Protein AF-A0A0D0D845-F1 (afdb_monomer)

Radius of gyration: 12.43 Å; Cα contacts (8 Å, |Δi|>4): 175; chains: 1; bounding box: 34×28×25 Å

Secondary structure (DSSP, 8-state):
-----------TTS-EEEE--SSS-TTPPEEEEB-S--BS-EEEETTTTEEEE--TT-EEEE-TTTS-EEE----B-S---B-

pLDDT: mean 81.98, std 13.54, range [45.72, 97.06]

Structure (mmCIF, N/CA/C/O backbone):
data_AF-A0A0D0D845-F1
#
_entry.id   AF-A0A0D0D845-F1
#
loop_
_atom_site.group_PDB
_atom_site.id
_atom_site.type_symbol
_atom_site.label_atom_id
_atom_site.label_alt_id
_atom_site.label_comp_id
_atom_site.label_asym_id
_atom_site.label_entity_id
_atom_site.label_seq_id
_atom_site.pdbx_PDB_ins_code
_atom_site.Cartn_x
_atom_site.Cartn_y
_atom_site.Cartn_z
_atom_site.occupancy
_atom_site.B_iso_or_equiv
_atom_site.auth_seq_id
_atom_site.auth_comp_id
_atom_site.auth_asym_id
_atom_site.auth_atom_id
_atom_site.pdbx_PDB_model_num
ATOM 1 N N . TRP A 1 1 ? 21.417 12.001 2.445 1.00 45.72 1 TRP A N 1
ATOM 2 C CA . TRP A 1 1 ? 20.070 11.509 2.125 1.00 45.72 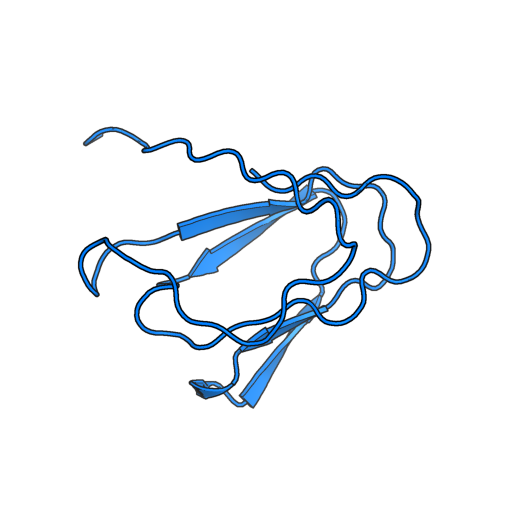1 TRP A CA 1
ATOM 3 C C . TRP A 1 1 ? 19.674 12.135 0.804 1.00 45.72 1 TRP A C 1
ATOM 5 O O . TRP A 1 1 ? 19.489 13.348 0.796 1.00 45.72 1 TRP A O 1
ATOM 15 N N . PRO A 1 2 ? 19.686 11.404 -0.324 1.00 50.84 2 PRO A N 1
ATOM 16 C CA . PRO A 1 2 ? 19.055 11.934 -1.520 1.00 50.84 2 PRO A CA 1
ATOM 17 C C . PRO A 1 2 ? 17.561 12.064 -1.204 1.00 50.84 2 PRO A C 1
ATOM 19 O O . PRO A 1 2 ? 17.000 11.216 -0.514 1.00 50.84 2 PRO A O 1
ATOM 22 N N . THR A 1 3 ? 17.001 13.206 -1.577 1.00 50.19 3 THR A N 1
ATOM 23 C CA . THR A 1 3 ? 15.720 13.766 -1.143 1.00 50.19 3 THR A CA 1
ATOM 24 C C . THR A 1 3 ? 14.608 12.721 -1.024 1.00 50.19 3 THR A C 1
ATOM 26 O O . THR A 1 3 ? 14.336 12.004 -1.983 1.00 50.19 3 THR A O 1
ATOM 29 N N . VAL A 1 4 ? 13.957 12.655 0.145 1.00 57.03 4 VAL A N 1
ATOM 30 C CA . VAL A 1 4 ? 12.668 11.966 0.296 1.00 57.03 4 VAL A CA 1
ATOM 31 C C . VAL A 1 4 ? 11.695 12.727 -0.597 1.00 57.03 4 VAL A C 1
ATOM 33 O O . VAL A 1 4 ? 11.379 13.883 -0.322 1.00 57.03 4 VAL A O 1
ATOM 36 N N . PHE A 1 5 ? 11.302 12.138 -1.722 1.00 55.50 5 PHE A N 1
ATOM 37 C CA . PHE A 1 5 ? 10.169 12.652 -2.474 1.00 55.50 5 PHE A CA 1
ATOM 38 C C . PHE A 1 5 ? 8.929 12.333 -1.636 1.00 55.50 5 PHE A C 1
ATOM 40 O O . PHE A 1 5 ? 8.453 11.205 -1.643 1.00 55.50 5 PHE A O 1
ATOM 47 N N . GLU A 1 6 ? 8.466 13.301 -0.845 1.00 57.06 6 GLU A N 1
ATOM 48 C CA . GLU A 1 6 ? 7.196 13.197 -0.125 1.00 57.06 6 GLU A CA 1
ATOM 49 C C . GLU A 1 6 ? 6.065 13.438 -1.128 1.00 57.06 6 GLU A C 1
ATOM 51 O O . GLU A 1 6 ? 5.697 14.578 -1.421 1.00 57.06 6 GLU A O 1
ATOM 56 N N . VAL A 1 7 ? 5.544 12.359 -1.708 1.00 58.66 7 VAL A N 1
ATOM 57 C CA . VAL A 1 7 ? 4.268 12.399 -2.421 1.00 58.66 7 VAL A CA 1
ATOM 58 C C . VAL A 1 7 ? 3.197 12.011 -1.413 1.00 58.66 7 VAL A C 1
ATOM 60 O O . VAL A 1 7 ? 3.022 10.842 -1.112 1.00 58.66 7 VAL A O 1
ATOM 63 N N . MET A 1 8 ? 2.489 13.000 -0.869 1.00 58.97 8 MET A N 1
ATOM 64 C CA . MET A 1 8 ? 1.328 12.741 -0.022 1.00 58.97 8 MET A CA 1
ATOM 65 C C . MET A 1 8 ? 0.114 12.451 -0.909 1.00 58.97 8 MET A C 1
ATOM 67 O O . MET A 1 8 ? -0.389 13.353 -1.585 1.00 58.97 8 MET A O 1
ATOM 71 N N . GLU A 1 9 ? -0.379 11.213 -0.894 1.00 61.62 9 GLU A N 1
ATOM 72 C CA . GLU A 1 9 ? -1.570 10.818 -1.648 1.00 61.62 9 GLU A CA 1
ATOM 73 C C . GLU A 1 9 ? -2.807 10.701 -0.748 1.00 61.62 9 GLU A C 1
ATOM 75 O O . GLU A 1 9 ? -2.913 9.852 0.137 1.00 61.62 9 GLU A O 1
ATOM 80 N N . LEU A 1 10 ? -3.812 11.542 -1.009 1.00 60.97 10 LEU A N 1
ATOM 81 C CA . LEU A 1 10 ? -5.118 11.420 -0.366 1.00 60.97 10 LEU A CA 1
ATOM 82 C C . LEU A 1 10 ? -6.019 10.471 -1.168 1.00 60.97 10 LEU A C 1
ATOM 84 O O . LEU A 1 10 ? -6.567 10.839 -2.209 1.00 60.97 10 LEU A O 1
ATOM 88 N N . ILE A 1 11 ? -6.239 9.264 -0.648 1.00 65.12 11 ILE A N 1
ATOM 89 C CA . ILE A 1 11 ? -7.120 8.265 -1.271 1.00 65.12 11 ILE A CA 1
ATOM 90 C C . ILE A 1 11 ? -8.586 8.589 -0.937 1.00 65.12 11 ILE A C 1
ATOM 92 O O . ILE A 1 11 ? -9.174 8.065 0.010 1.00 65.12 11 ILE A O 1
ATOM 96 N N . ALA A 1 12 ? -9.196 9.469 -1.733 1.00 54.94 12 ALA A N 1
ATOM 97 C CA . ALA A 1 12 ? -10.574 9.925 -1.522 1.00 54.94 12 ALA A CA 1
ATOM 98 C C . ALA A 1 12 ? -11.643 8.852 -1.835 1.00 54.94 12 ALA A C 1
ATOM 100 O O . ALA A 1 12 ? -12.691 8.812 -1.194 1.00 54.94 12 ALA A O 1
ATOM 101 N N . ASN A 1 13 ? -11.374 7.938 -2.776 1.00 61.31 13 ASN A N 1
ATOM 102 C CA . ASN A 1 13 ? -12.344 6.931 -3.241 1.00 61.31 13 ASN A CA 1
ATOM 103 C C . ASN A 1 13 ? -12.425 5.671 -2.360 1.00 61.31 13 ASN A C 1
ATOM 105 O O . ASN A 1 13 ? -13.068 4.692 -2.738 1.00 61.31 13 ASN A O 1
ATOM 109 N N . CYS A 1 14 ? -11.788 5.681 -1.184 1.00 65.88 14 CYS A N 1
ATOM 110 C CA . CYS A 1 14 ? -11.841 4.588 -0.205 1.00 65.88 14 CYS A CA 1
ATOM 111 C C . CYS A 1 14 ? -11.400 3.214 -0.747 1.00 65.88 14 CYS A C 1
ATOM 113 O O . CYS A 1 14 ? -11.716 2.193 -0.145 1.00 65.88 14 CYS A O 1
ATOM 115 N N . THR A 1 15 ? -10.689 3.181 -1.874 1.00 75.19 15 THR A N 1
ATOM 116 C CA . THR A 1 15 ? -10.193 1.977 -2.544 1.00 75.19 15 THR A CA 1
ATOM 117 C C . THR A 1 15 ? -8.931 2.326 -3.314 1.00 75.19 15 THR A C 1
ATOM 119 O O . THR A 1 15 ? -8.895 3.323 -4.036 1.00 75.19 15 THR A O 1
ATOM 122 N N . THR A 1 16 ? -7.917 1.478 -3.185 1.00 86.44 16 THR A N 1
ATOM 123 C CA . THR A 1 16 ? -6.726 1.509 -4.031 1.00 86.44 16 THR A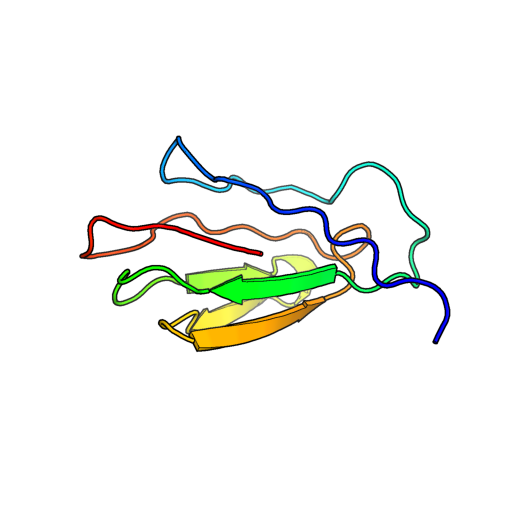 CA 1
ATOM 124 C C . THR A 1 16 ? -6.755 0.237 -4.868 1.00 86.44 16 THR A C 1
ATOM 126 O O . THR A 1 16 ? -6.442 -0.835 -4.338 1.00 86.44 16 THR A O 1
ATOM 129 N N . PRO A 1 17 ? -7.210 0.301 -6.133 1.00 89.50 17 PRO A N 1
ATOM 130 C CA . PRO A 1 17 ? -7.297 -0.881 -6.978 1.00 89.50 17 PRO A CA 1
ATOM 131 C C . PRO A 1 17 ? -5.904 -1.452 -7.244 1.00 89.50 17 PRO A C 1
ATOM 133 O O . PRO A 1 17 ? -4.883 -0.827 -6.968 1.00 89.50 17 PRO A O 1
ATOM 136 N N . TRP A 1 18 ? -5.862 -2.654 -7.806 1.00 94.44 18 TRP A N 1
ATOM 137 C CA . TRP A 1 18 ? -4.603 -3.242 -8.237 1.00 94.44 18 TRP A CA 1
ATOM 138 C C . TRP A 1 18 ? -3.880 -2.357 -9.245 1.00 94.44 18 TRP A C 1
ATOM 140 O O . TRP A 1 18 ? -4.416 -2.067 -10.315 1.00 94.44 18 TRP A O 1
ATOM 150 N N . HIS A 1 19 ? -2.651 -1.982 -8.916 1.00 93.31 19 HIS A N 1
ATOM 151 C CA . HIS A 1 19 ? -1.807 -1.183 -9.787 1.00 93.31 19 HIS A CA 1
ATOM 152 C C . HIS A 1 19 ? -0.323 -1.428 -9.499 1.00 93.31 19 HIS A C 1
ATOM 154 O O . HIS A 1 19 ? 0.049 -2.144 -8.568 1.00 93.31 19 HIS A O 1
ATOM 160 N N . ARG A 1 20 ? 0.506 -0.865 -10.374 1.00 94.00 20 ARG A N 1
ATOM 161 C CA . ARG A 1 20 ? 1.922 -0.586 -10.148 1.00 94.00 20 ARG A CA 1
ATOM 162 C C . ARG A 1 20 ? 2.100 0.910 -10.325 1.00 94.00 20 ARG A C 1
ATOM 164 O O . ARG A 1 20 ? 1.418 1.497 -11.173 1.00 94.00 20 ARG A O 1
ATOM 171 N N . ASP A 1 21 ? 3.024 1.490 -9.587 1.00 89.88 21 ASP A N 1
ATOM 172 C CA . ASP A 1 21 ? 3.208 2.932 -9.609 1.00 89.88 21 ASP A CA 1
ATOM 173 C C . ASP A 1 21 ? 3.771 3.396 -10.949 1.00 89.88 21 ASP A C 1
ATOM 175 O O . ASP A 1 21 ? 4.655 2.779 -11.561 1.00 89.88 21 ASP A O 1
ATOM 179 N N . GLY A 1 22 ? 3.198 4.493 -11.437 1.00 84.44 22 GLY A N 1
ATOM 180 C CA . GLY A 1 22 ? 3.675 5.184 -12.622 1.00 84.44 22 GLY A CA 1
ATOM 181 C C . GLY A 1 22 ? 4.887 6.049 -12.284 1.00 84.44 22 GLY A C 1
ATOM 182 O O . GLY A 1 22 ? 4.901 6.755 -11.285 1.00 84.44 22 GLY A O 1
ATOM 183 N N . GLY A 1 23 ? 5.898 6.051 -13.154 1.00 77.50 23 GLY A N 1
ATOM 184 C CA . GLY A 1 23 ? 7.135 6.805 -12.912 1.00 77.50 23 GLY A CA 1
ATOM 185 C C . GLY A 1 23 ? 8.138 6.058 -12.023 1.00 77.50 23 GLY A C 1
ATOM 186 O O . GLY A 1 23 ? 7.987 4.863 -11.782 1.00 77.50 23 GLY A O 1
ATOM 187 N N . SER A 1 24 ? 9.208 6.746 -11.613 1.00 75.50 24 SER A N 1
ATOM 188 C CA . SER A 1 24 ? 10.333 6.206 -10.825 1.00 75.50 24 SER A CA 1
ATOM 189 C C . SER A 1 24 ? 11.178 5.099 -11.499 1.00 75.50 24 SER A C 1
ATOM 191 O O . SER A 1 24 ? 10.849 4.609 -12.584 1.00 75.50 24 SER A O 1
ATOM 193 N N . CYS A 1 25 ? 12.315 4.737 -10.892 1.00 86.88 25 CYS A N 1
ATOM 194 C CA . CYS A 1 25 ? 13.148 3.601 -11.310 1.00 86.88 25 CYS A CA 1
ATOM 195 C C . CYS A 1 25 ? 12.762 2.321 -10.536 1.00 86.88 25 CYS A C 1
ATOM 197 O O . CYS A 1 25 ? 12.221 2.425 -9.438 1.00 86.88 25 CYS A O 1
ATOM 199 N N . PRO A 1 26 ? 12.987 1.110 -11.082 1.00 88.00 26 PRO A N 1
ATOM 200 C CA . PRO A 1 26 ? 12.584 -0.149 -10.435 1.00 88.00 26 PRO A CA 1
ATOM 201 C C . PRO A 1 26 ? 13.157 -0.380 -9.028 1.00 88.00 26 PRO A C 1
ATOM 203 O O . PRO A 1 26 ? 12.581 -1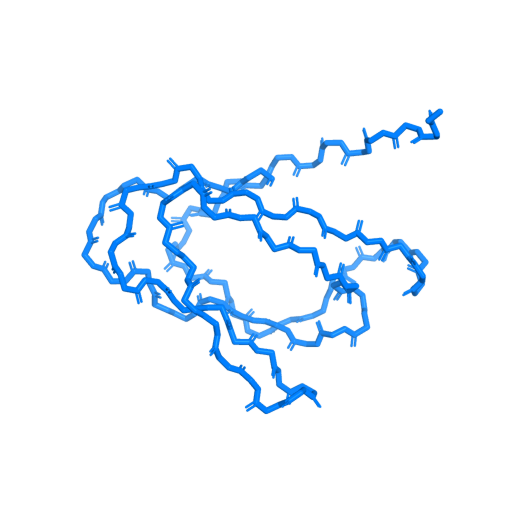.123 -8.240 1.00 88.00 26 PRO A O 1
ATOM 206 N N . GLU A 1 27 ? 14.299 0.228 -8.723 1.00 87.75 27 GLU A N 1
ATOM 207 C CA . GLU A 1 27 ? 15.015 0.104 -7.452 1.00 87.75 27 GLU A CA 1
ATOM 208 C C . GLU A 1 27 ? 14.555 1.124 -6.402 1.00 87.75 27 GLU A C 1
ATOM 210 O O . GLU A 1 27 ? 14.987 1.055 -5.250 1.00 87.75 27 GLU A O 1
ATOM 215 N N . ALA A 1 28 ? 13.724 2.093 -6.795 1.00 86.19 28 ALA A N 1
ATOM 216 C CA . ALA A 1 28 ? 13.181 3.076 -5.876 1.00 86.19 28 ALA A CA 1
ATOM 217 C C . ALA A 1 28 ? 12.153 2.428 -4.948 1.00 86.19 28 ALA A C 1
ATOM 219 O O . ALA A 1 28 ? 11.330 1.620 -5.381 1.00 86.19 28 ALA A O 1
ATOM 220 N N . TYR A 1 29 ? 12.217 2.814 -3.677 1.00 86.62 29 TYR A N 1
ATOM 221 C CA . TYR A 1 29 ? 11.262 2.391 -2.668 1.00 86.62 29 TYR A CA 1
ATOM 222 C C . TYR A 1 29 ? 10.229 3.480 -2.425 1.00 86.62 29 TYR A C 1
ATOM 224 O O . TYR A 1 29 ? 10.583 4.645 -2.235 1.00 86.62 29 TYR A O 1
ATOM 232 N N . ASP A 1 30 ? 8.988 3.046 -2.321 1.00 85.69 30 ASP A N 1
ATOM 233 C CA . ASP A 1 30 ? 7.858 3.792 -1.807 1.00 85.69 30 ASP A CA 1
ATOM 234 C C . ASP A 1 30 ? 7.725 3.479 -0.312 1.00 85.69 30 ASP A C 1
ATOM 236 O O . ASP A 1 30 ? 7.939 2.344 0.135 1.00 85.69 30 ASP A O 1
ATOM 240 N N . CYS A 1 31 ? 7.429 4.506 0.480 1.00 87.69 31 CYS A N 1
ATOM 241 C CA . CYS A 1 31 ? 7.260 4.413 1.925 1.00 87.69 31 CYS A CA 1
ATOM 242 C C . CYS A 1 31 ? 5.845 4.862 2.261 1.00 87.69 31 CYS A C 1
ATOM 244 O O . CYS A 1 31 ? 5.581 6.053 2.232 1.00 87.69 31 CYS A O 1
ATOM 246 N N . LEU A 1 32 ? 4.968 3.917 2.592 1.00 87.56 32 LEU A N 1
ATOM 247 C CA . LEU A 1 32 ? 3.550 4.176 2.825 1.00 87.56 32 LEU A CA 1
ATOM 248 C C . LEU A 1 32 ? 3.235 4.117 4.320 1.00 87.56 32 LEU A C 1
ATOM 250 O O . LEU A 1 32 ? 3.193 3.031 4.913 1.00 87.56 32 LEU A O 1
ATOM 254 N N . LEU A 1 33 ? 2.956 5.262 4.932 1.00 87.69 33 LEU A N 1
ATOM 255 C CA . LEU A 1 33 ? 2.539 5.395 6.326 1.00 87.69 33 LEU A CA 1
ATOM 256 C C . LEU A 1 33 ? 1.015 5.501 6.434 1.00 87.69 33 LEU A C 1
ATOM 258 O O . LEU A 1 33 ? 0.427 6.482 5.993 1.00 87.69 33 LEU A O 1
ATOM 262 N N . ASN A 1 34 ? 0.373 4.557 7.125 1.00 87.81 34 ASN A N 1
ATOM 263 C CA . ASN A 1 34 ? -1.054 4.662 7.428 1.00 87.81 34 ASN A CA 1
ATOM 264 C C . ASN A 1 34 ? -1.289 5.601 8.625 1.00 87.81 34 ASN A C 1
ATOM 266 O O . ASN A 1 34 ? -1.044 5.225 9.772 1.00 87.81 34 ASN A O 1
ATOM 270 N N . LEU A 1 35 ? -1.807 6.802 8.378 1.00 86.81 35 LEU A N 1
ATOM 271 C CA . LEU A 1 35 ? -2.248 7.764 9.397 1.00 86.81 35 LEU A CA 1
ATOM 272 C C . LEU A 1 35 ? -3.759 7.712 9.676 1.00 86.81 35 LEU A C 1
ATOM 274 O O . LEU A 1 35 ? -4.239 8.406 10.571 1.00 86.81 35 LEU A O 1
ATOM 278 N N . GLY A 1 36 ? -4.511 6.913 8.920 1.00 84.00 36 GLY A N 1
ATOM 279 C CA . GLY A 1 36 ? -5.950 6.751 9.097 1.00 84.00 36 GLY A CA 1
ATOM 280 C C . GLY A 1 36 ? -6.330 5.974 10.360 1.00 84.00 36 GLY A C 1
ATOM 281 O O . GLY A 1 36 ? -5.500 5.358 11.025 1.00 84.00 36 GLY A O 1
ATOM 282 N N . ASN A 1 37 ? -7.628 5.953 10.666 1.00 85.69 37 ASN A N 1
ATOM 283 C CA . ASN A 1 37 ? -8.204 5.207 11.794 1.00 85.69 37 ASN A CA 1
ATOM 284 C C . ASN A 1 37 ? -8.880 3.889 11.373 1.00 85.69 37 ASN A C 1
ATOM 286 O O . ASN A 1 37 ? -9.621 3.281 12.146 1.00 85.69 37 ASN A O 1
ATOM 290 N N . CYS A 1 38 ? -8.598 3.456 10.147 1.00 81.88 38 CYS A N 1
ATOM 291 C CA . CYS A 1 38 ? -9.116 2.246 9.532 1.00 81.88 38 CYS A CA 1
ATOM 292 C C . CYS A 1 38 ? -8.662 0.982 10.273 1.00 81.88 38 CYS A C 1
ATOM 294 O O . CYS A 1 38 ? -7.470 0.766 10.493 1.00 81.88 38 CYS A O 1
ATOM 296 N N . GLN A 1 39 ? -9.619 0.147 10.656 1.00 79.62 39 GLN A N 1
ATOM 297 C CA . GLN A 1 39 ? -9.422 -1.133 11.318 1.00 79.62 39 GLN A CA 1
ATOM 298 C C . GLN A 1 39 ? -9.530 -2.241 10.278 1.00 79.62 39 GLN A C 1
ATOM 300 O O . GLN A 1 39 ? -10.419 -2.208 9.438 1.00 79.62 39 GLN A O 1
ATOM 305 N N . GLU A 1 40 ? -8.632 -3.224 10.346 1.00 85.31 40 GLU A N 1
ATOM 306 C CA . GLU A 1 40 ? -8.623 -4.394 9.451 1.00 85.31 40 GLU A CA 1
ATOM 307 C C . GLU A 1 40 ? -8.247 -4.104 7.989 1.00 85.31 40 GLU A C 1
ATOM 309 O O . GLU A 1 40 ? -8.412 -4.969 7.132 1.00 85.31 40 GLU A O 1
ATOM 314 N N . ALA A 1 41 ? -7.668 -2.935 7.690 1.00 88.50 41 ALA A N 1
ATOM 315 C CA . ALA A 1 41 ? -7.117 -2.670 6.365 1.00 88.50 41 ALA A CA 1
ATOM 316 C C . ALA A 1 41 ? -6.018 -3.689 6.008 1.00 88.50 41 ALA A C 1
ATOM 318 O O . ALA A 1 41 ? -5.141 -4.018 6.822 1.00 88.50 41 ALA A O 1
ATOM 319 N N . ARG A 1 42 ? -6.069 -4.188 4.771 1.00 92.19 42 ARG A N 1
ATOM 320 C CA . ARG A 1 42 ? -5.127 -5.179 4.239 1.00 92.19 42 ARG A CA 1
ATOM 321 C C . ARG A 1 42 ? -4.404 -4.619 3.027 1.00 92.19 42 ARG A C 1
ATOM 323 O O . ARG A 1 42 ? -5.039 -4.129 2.097 1.00 92.19 42 ARG A O 1
ATOM 330 N N . PHE A 1 43 ? -3.080 -4.714 3.055 1.00 93.38 43 PHE A N 1
ATOM 331 C CA . PHE A 1 43 ? -2.227 -4.374 1.927 1.00 93.38 43 PHE A CA 1
ATOM 332 C C . PHE A 1 43 ? -1.857 -5.658 1.191 1.00 93.38 43 PHE A C 1
ATOM 334 O O . PHE A 1 43 ? -1.126 -6.498 1.726 1.00 93.38 43 PHE A O 1
ATOM 341 N N . ASP A 1 44 ? -2.394 -5.830 -0.010 1.00 95.75 44 ASP A N 1
ATOM 342 C CA . ASP A 1 44 ? -2.194 -7.036 -0.806 1.00 95.75 44 ASP A CA 1
ATOM 343 C C . ASP A 1 44 ? -1.074 -6.821 -1.831 1.00 95.75 44 ASP A C 1
ATOM 345 O O . ASP A 1 44 ? -1.043 -5.798 -2.514 1.00 95.75 44 ASP A O 1
ATOM 349 N N . ILE A 1 45 ? -0.185 -7.810 -1.971 1.00 96.81 45 ILE A N 1
ATOM 350 C CA . ILE A 1 45 ? 0.933 -7.819 -2.927 1.00 96.81 45 ILE A CA 1
ATOM 351 C C . ILE A 1 45 ? 0.823 -9.082 -3.780 1.00 96.81 45 ILE A C 1
ATOM 353 O O . ILE A 1 45 ? 1.078 -10.193 -3.303 1.00 96.81 45 ILE A O 1
ATOM 357 N N . ALA A 1 46 ? 0.439 -8.916 -5.046 1.00 97.06 46 ALA A N 1
ATOM 358 C CA . ALA A 1 46 ? 0.109 -10.032 -5.926 1.00 97.06 46 ALA A CA 1
ATOM 359 C C . ALA A 1 46 ? 1.333 -10.903 -6.241 1.00 97.06 46 ALA A C 1
ATOM 361 O O . ALA A 1 46 ? 1.262 -12.123 -6.108 1.00 97.06 46 ALA A O 1
ATOM 362 N N . ASP A 1 47 ? 2.466 -10.287 -6.593 1.00 96.69 47 ASP A N 1
ATOM 363 C CA . ASP A 1 47 ? 3.685 -10.999 -7.005 1.00 96.69 47 ASP A CA 1
ATOM 364 C C . ASP A 1 47 ? 4.285 -11.858 -5.874 1.00 96.69 47 ASP A C 1
ATOM 366 O O . ASP A 1 47 ? 4.988 -12.834 -6.132 1.00 96.69 47 ASP A O 1
ATOM 370 N N . CYS A 1 48 ? 3.978 -11.526 -4.616 1.00 94.75 48 CYS A N 1
ATOM 371 C CA . CYS A 1 48 ? 4.405 -12.281 -3.438 1.00 94.75 48 CYS A CA 1
ATOM 372 C C . CYS A 1 48 ? 3.336 -13.254 -2.915 1.00 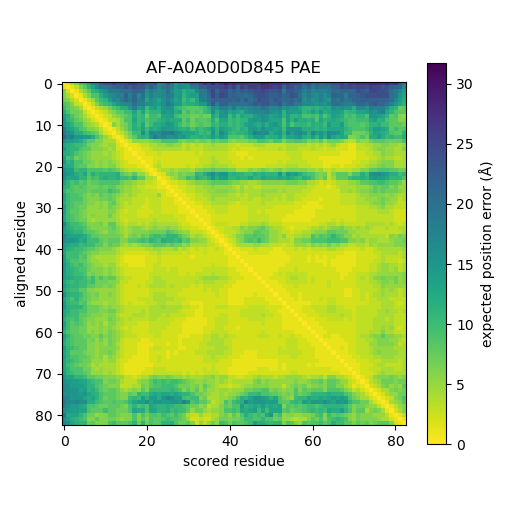94.75 48 CYS A C 1
ATOM 374 O O . CYS A 1 48 ? 3.611 -13.991 -1.969 1.00 94.75 48 CYS A O 1
ATOM 376 N N . GLY A 1 49 ? 2.112 -13.229 -3.459 1.00 96.19 49 GLY A N 1
ATOM 377 C CA . GLY A 1 49 ? 0.969 -13.950 -2.889 1.00 96.19 49 GLY A CA 1
ATOM 378 C C . GLY A 1 49 ? 0.686 -13.562 -1.433 1.00 96.19 49 GLY A C 1
ATOM 379 O O . GLY A 1 49 ? 0.219 -14.390 -0.651 1.00 96.19 49 GLY A O 1
ATOM 380 N N . ALA A 1 50 ? 1.025 -12.328 -1.051 1.00 94.88 50 ALA A N 1
ATOM 381 C CA . ALA A 1 50 ? 1.031 -11.875 0.331 1.00 94.88 50 ALA A CA 1
ATOM 382 C C . ALA A 1 50 ? -0.101 -10.882 0.598 1.00 94.88 50 ALA A C 1
ATOM 384 O O . ALA A 1 50 ? -0.486 -10.091 -0.260 1.00 94.88 50 ALA A O 1
ATOM 385 N N . SER A 1 51 ? -0.596 -10.908 1.831 1.00 94.75 51 SER A N 1
ATOM 386 C CA . SER A 1 51 ? -1.548 -9.936 2.352 1.00 94.75 51 SER A CA 1
ATOM 387 C C . SER A 1 51 ? -1.076 -9.544 3.748 1.00 94.75 51 SER A C 1
ATOM 389 O O . SER A 1 51 ? -0.898 -10.406 4.617 1.00 94.75 51 SER A O 1
ATOM 391 N N . LEU A 1 52 ? -0.819 -8.257 3.953 1.00 93.31 52 LEU A N 1
ATOM 392 C CA . LEU A 1 52 ? -0.232 -7.711 5.172 1.00 93.31 52 LEU A CA 1
ATOM 393 C C . LEU A 1 52 ? -1.284 -6.921 5.948 1.00 93.31 52 LEU A C 1
ATOM 395 O O . LEU A 1 52 ? -2.109 -6.223 5.361 1.00 93.31 52 LEU A O 1
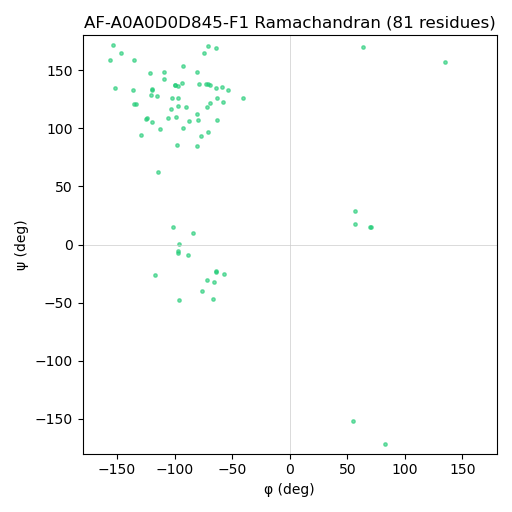ATOM 399 N N . SER A 1 53 ? -1.254 -7.013 7.278 1.00 92.50 53 SER A N 1
ATOM 400 C CA . SER A 1 53 ? -2.073 -6.138 8.120 1.00 92.50 53 SER A CA 1
ATOM 401 C C . SER A 1 53 ? -1.541 -4.713 8.026 1.00 92.50 53 SER A C 1
ATOM 403 O O . SER A 1 53 ? -0.386 -4.472 8.370 1.00 92.50 53 SER A O 1
ATOM 405 N N . TYR A 1 54 ? -2.386 -3.776 7.606 1.00 91.00 54 TYR A N 1
ATOM 406 C CA . TYR A 1 54 ? -2.015 -2.380 7.391 1.00 91.00 54 TYR A CA 1
ATOM 407 C C . TYR A 1 54 ? -2.743 -1.467 8.377 1.00 91.00 54 TYR A C 1
ATOM 409 O O . TYR A 1 54 ? -3.570 -0.636 8.021 1.00 91.00 54 TYR A O 1
ATOM 417 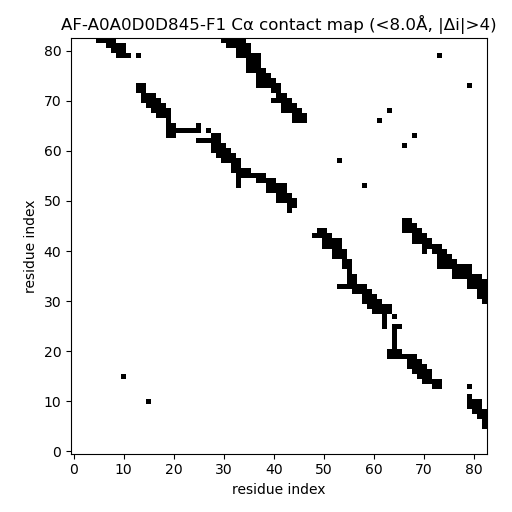N N . MET A 1 55 ? -2.465 -1.678 9.662 1.00 90.06 55 MET A N 1
ATOM 418 C CA . MET A 1 55 ? -3.144 -1.002 10.772 1.00 90.06 55 MET A CA 1
ATOM 419 C C . MET A 1 55 ? -2.700 0.466 10.922 1.00 90.06 55 MET A C 1
ATOM 421 O O . MET A 1 55 ? -1.647 0.846 10.399 1.00 90.06 55 MET A O 1
ATOM 425 N N . PRO A 1 56 ? -3.433 1.297 11.683 1.00 89.62 56 PRO A N 1
ATOM 426 C CA . PRO A 1 56 ? -3.024 2.669 11.966 1.00 89.62 56 PRO A CA 1
ATOM 427 C C . PRO A 1 56 ? -1.604 2.737 12.543 1.00 89.62 56 PRO A C 1
ATOM 429 O O . PRO A 1 56 ? -1.281 2.018 13.495 1.00 89.62 56 PRO A O 1
ATOM 432 N N .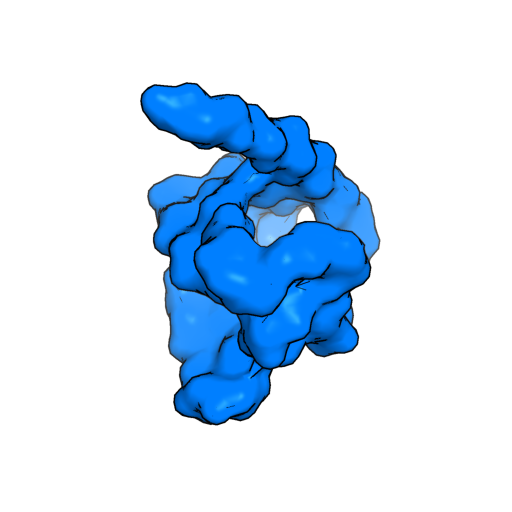 ARG A 1 57 ? -0.787 3.648 12.004 1.00 90.00 57 ARG A N 1
ATOM 433 C CA . ARG A 1 57 ? 0.645 3.865 12.299 1.00 90.00 57 ARG A CA 1
ATOM 434 C C . ARG A 1 57 ? 1.589 2.771 11.791 1.00 90.00 57 ARG A C 1
ATOM 436 O O . ARG A 1 57 ? 2.737 2.711 12.228 1.00 90.00 57 ARG A O 1
ATOM 443 N N . SER A 1 58 ? 1.129 1.899 10.898 1.00 91.06 58 SER A N 1
ATOM 444 C CA . SER A 1 58 ? 2.019 0.978 10.186 1.00 91.06 58 SER A CA 1
ATOM 445 C C . SER A 1 58 ? 2.714 1.674 9.018 1.00 91.06 58 SER A C 1
ATOM 447 O O . SER A 1 58 ? 2.162 2.590 8.407 1.00 91.06 58 SER A O 1
ATOM 449 N N . VAL A 1 59 ? 3.933 1.221 8.726 1.00 91.06 59 VAL A N 1
ATOM 450 C CA . VAL A 1 59 ? 4.734 1.664 7.584 1.00 91.06 59 VAL A CA 1
ATOM 451 C C . VAL A 1 59 ? 5.011 0.454 6.706 1.00 91.06 59 VAL A C 1
ATOM 453 O O . VAL A 1 59 ? 5.408 -0.597 7.214 1.00 91.06 59 VAL A O 1
ATOM 456 N N . ILE A 1 60 ? 4.817 0.607 5.400 1.00 91.31 60 ILE A N 1
ATOM 457 C CA . ILE A 1 60 ? 5.221 -0.376 4.395 1.00 91.31 60 ILE A CA 1
ATOM 458 C C . ILE A 1 60 ? 6.295 0.255 3.518 1.00 91.31 60 ILE A C 1
ATOM 460 O O . ILE A 1 60 ? 6.094 1.337 2.978 1.00 91.31 60 ILE A O 1
ATOM 464 N N . TYR A 1 61 ? 7.416 -0.448 3.367 1.00 91.31 61 TYR A N 1
ATOM 465 C CA . TYR A 1 61 ? 8.395 -0.169 2.323 1.00 91.31 61 TYR A CA 1
ATOM 466 C C . TYR A 1 61 ? 8.216 -1.186 1.207 1.00 91.31 61 TYR A C 1
ATOM 468 O O . TYR A 1 61 ? 8.252 -2.393 1.459 1.00 91.31 61 TYR A O 1
ATOM 476 N N . LEU A 1 62 ? 8.038 -0.709 -0.017 1.00 92.50 62 LEU A N 1
ATOM 477 C CA . LEU A 1 62 ? 7.898 -1.557 -1.194 1.00 92.50 62 LEU A CA 1
ATOM 478 C C . LEU A 1 62 ? 8.499 -0.880 -2.419 1.00 92.50 62 LEU A C 1
ATOM 480 O O . LEU A 1 62 ?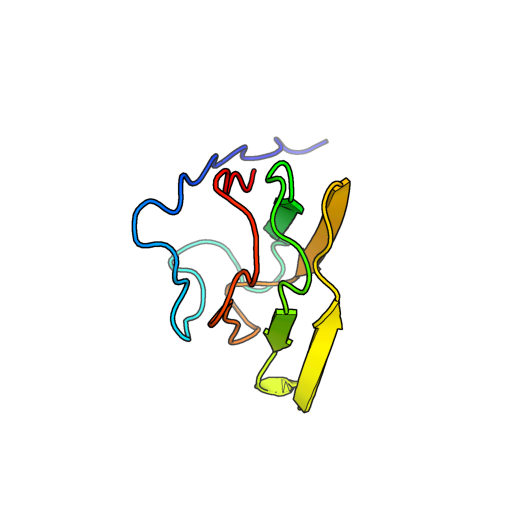 8.733 0.316 -2.408 1.00 92.50 62 LEU A O 1
ATOM 484 N N . THR A 1 63 ? 8.725 -1.640 -3.482 1.00 92.62 63 THR A N 1
ATOM 485 C CA . THR A 1 63 ? 9.030 -1.093 -4.806 1.00 92.62 63 THR A CA 1
ATOM 486 C C . THR A 1 63 ? 7.739 -1.076 -5.624 1.00 92.62 63 THR A C 1
ATOM 488 O O . THR A 1 63 ? 7.436 -2.026 -6.346 1.00 92.62 63 THR A O 1
ATOM 491 N N . GLY A 1 64 ? 6.926 -0.031 -5.499 1.00 92.06 64 GLY A N 1
ATOM 492 C CA . GLY A 1 64 ? 5.580 0.051 -6.073 1.00 92.06 64 GLY A CA 1
ATOM 493 C C . GLY A 1 64 ? 5.557 0.022 -7.601 1.00 92.06 64 GLY A C 1
ATOM 494 O O . GLY A 1 64 ? 4.612 -0.486 -8.206 1.00 92.06 64 GLY A O 1
ATOM 495 N N . ARG A 1 65 ? 6.660 0.415 -8.255 1.00 93.00 65 ARG A N 1
ATOM 496 C CA . ARG A 1 65 ? 6.867 0.213 -9.703 1.00 93.00 65 ARG A CA 1
ATOM 497 C C . ARG A 1 65 ? 6.984 -1.266 -10.100 1.00 93.00 65 ARG A C 1
ATOM 499 O O . ARG A 1 65 ? 6.639 -1.636 -11.224 1.00 93.00 65 ARG A O 1
ATOM 506 N N . VAL A 1 66 ? 7.526 -2.108 -9.222 1.00 94.62 66 VAL A N 1
ATOM 507 C CA . VAL A 1 66 ? 7.800 -3.528 -9.498 1.00 94.62 66 VAL A CA 1
ATOM 508 C C . VAL A 1 66 ? 6.660 -4.404 -8.988 1.00 94.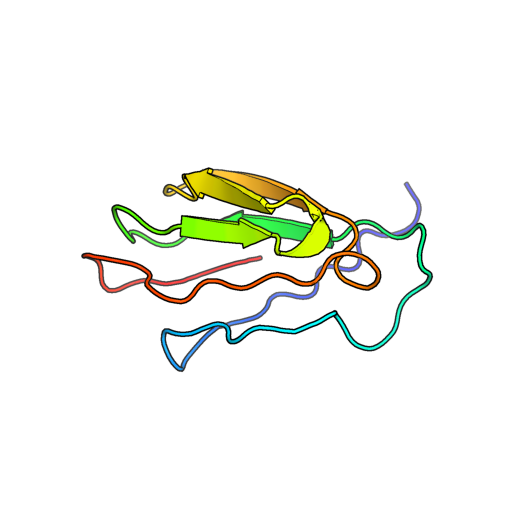62 66 VAL A C 1
ATOM 510 O O . VAL A 1 66 ? 6.163 -5.262 -9.720 1.00 94.62 66 VAL A O 1
ATOM 513 N N . LEU A 1 67 ? 6.229 -4.169 -7.751 1.00 95.19 67 LEU A N 1
ATOM 514 C CA . LEU A 1 67 ? 5.254 -4.982 -7.041 1.00 95.19 67 LEU A CA 1
ATOM 515 C C . LEU A 1 67 ? 3.836 -4.470 -7.289 1.00 95.19 67 LEU A C 1
ATOM 517 O O . LEU A 1 67 ? 3.484 -3.348 -6.928 1.00 95.19 67 LEU A O 1
ATOM 521 N N . MET A 1 68 ? 3.009 -5.324 -7.890 1.00 96.19 68 MET A N 1
ATOM 522 C CA . MET A 1 68 ? 1.590 -5.064 -8.083 1.00 96.19 68 MET A CA 1
ATOM 523 C C . MET A 1 68 ? 0.875 -5.160 -6.738 1.00 96.19 68 MET A C 1
ATOM 525 O O . MET A 1 68 ? 0.868 -6.218 -6.099 1.00 96.19 68 MET A O 1
ATOM 529 N N . HIS A 1 69 ? 0.271 -4.053 -6.317 1.00 95.19 69 HIS A N 1
ATOM 530 C CA . HIS A 1 69 ? -0.274 -3.909 -4.975 1.00 95.19 69 HIS A CA 1
ATOM 531 C C . HIS A 1 69 ? -1.668 -3.270 -4.969 1.00 95.19 69 HIS A C 1
ATOM 533 O O . HIS A 1 69 ? -2.107 -2.665 -5.951 1.00 95.19 69 HIS A O 1
ATOM 539 N N . SER A 1 70 ? -2.414 -3.487 -3.883 1.00 93.56 70 SER A N 1
ATOM 540 C CA . SER A 1 70 ? -3.748 -2.912 -3.688 1.00 93.56 70 SER A CA 1
ATOM 541 C C . SER A 1 70 ? -4.131 -2.813 -2.216 1.00 93.56 70 SER A C 1
ATOM 543 O O . SER A 1 70 ? -3.623 -3.548 -1.369 1.00 93.56 70 SER A O 1
ATOM 545 N N . ILE A 1 71 ? -5.094 -1.935 -1.941 1.00 90.19 71 ILE A N 1
ATOM 546 C CA . ILE A 1 71 ? -5.832 -1.878 -0.679 1.00 90.19 71 ILE A CA 1
ATOM 547 C C . ILE A 1 71 ? -7.313 -1.861 -1.054 1.00 90.19 71 ILE A C 1
ATOM 549 O O . ILE A 1 71 ? -7.883 -0.819 -1.391 1.00 90.19 71 ILE A O 1
ATOM 553 N N . LYS A 1 72 ? -7.922 -3.049 -1.077 1.00 82.62 72 LYS A N 1
ATOM 554 C CA . LYS A 1 72 ? -9.306 -3.234 -1.546 1.00 82.62 72 LYS A CA 1
ATOM 555 C C . LYS A 1 72 ? -10.331 -2.760 -0.531 1.00 82.62 72 LYS A C 1
ATOM 557 O O . LYS A 1 72 ? -11.337 -2.174 -0.902 1.00 82.62 72 LYS A O 1
ATOM 562 N N . GLU A 1 73 ? -10.074 -3.028 0.741 1.00 79.75 73 GLU A N 1
ATOM 563 C CA . GLU A 1 73 ? -10.973 -2.689 1.831 1.00 79.75 73 GLU A CA 1
ATOM 564 C C . GLU A 1 73 ? -10.161 -2.112 2.980 1.00 79.75 73 GLU A C 1
ATOM 566 O O . GLU A 1 73 ? -9.124 -2.641 3.381 1.00 79.75 73 GLU A O 1
ATOM 571 N N . TRP A 1 74 ? -10.658 -1.002 3.505 1.00 78.56 74 TRP A N 1
ATOM 572 C CA . TRP A 1 74 ? -10.071 -0.323 4.652 1.00 78.56 74 TRP A CA 1
ATOM 573 C C . TRP A 1 74 ? -10.757 -0.718 5.969 1.00 78.56 74 TRP A C 1
ATOM 575 O O . TRP A 1 74 ? -10.392 -0.204 7.018 1.00 78.56 74 TRP A O 1
ATOM 585 N N . GLY A 1 75 ? -11.757 -1.605 5.913 1.00 76.88 75 GLY A N 1
ATOM 586 C CA . GLY A 1 75 ? -12.581 -2.001 7.054 1.00 76.88 75 GLY A CA 1
ATOM 587 C C . GLY A 1 75 ? -13.256 -0.820 7.766 1.00 76.88 75 GLY A C 1
ATOM 588 O O . GLY A 1 75 ? -13.586 0.196 7.141 1.00 76.88 75 GLY A O 1
ATOM 589 N N . ALA A 1 76 ? -13.525 -0.972 9.066 1.00 76.62 76 ALA A N 1
ATOM 590 C CA . ALA A 1 76 ? -14.229 0.029 9.869 1.00 76.62 76 ALA A CA 1
ATOM 591 C C . ALA A 1 76 ? -13.342 1.250 10.162 1.00 76.62 76 ALA A C 1
ATOM 593 O O . ALA A 1 76 ? -12.177 1.109 10.505 1.00 76.62 76 ALA A O 1
ATOM 594 N N . GLY A 1 77 ? -13.894 2.459 10.072 1.00 72.19 77 GLY A N 1
ATOM 595 C CA . GLY A 1 77 ? -13.138 3.707 10.218 1.00 72.19 77 GLY A CA 1
ATOM 596 C C . GLY A 1 77 ? -13.521 4.710 9.135 1.00 72.19 77 GLY A C 1
ATOM 597 O O . GLY A 1 77 ? -14.071 4.349 8.091 1.00 72.19 77 GLY A O 1
ATOM 598 N N . TRP A 1 78 ? -13.286 5.990 9.405 1.00 65.50 78 TRP A N 1
ATOM 599 C CA . TRP A 1 78 ? -13.725 7.088 8.540 1.00 65.50 78 TRP A CA 1
ATOM 600 C C . TRP A 1 78 ? -12.562 7.896 7.960 1.00 65.50 78 TRP A C 1
ATOM 602 O O . TRP A 1 78 ? -12.701 8.421 6.858 1.00 65.50 78 TRP A O 1
ATOM 612 N N . GLU A 1 79 ? -11.406 7.933 8.632 1.00 69.31 79 GLU A N 1
ATOM 613 C CA . GLU A 1 79 ? -10.207 8.615 8.130 1.00 69.31 79 GLU A CA 1
ATOM 614 C C . GLU A 1 79 ? -9.275 7.620 7.451 1.00 69.31 79 GLU A C 1
ATOM 616 O O . GLU A 1 79 ? -8.867 6.615 8.042 1.00 69.31 79 GLU A O 1
ATOM 621 N N . ARG A 1 80 ? -8.914 7.942 6.209 1.00 73.00 80 ARG A N 1
ATOM 622 C CA . ARG A 1 80 ? -7.923 7.239 5.395 1.00 73.00 80 ARG A CA 1
ATOM 623 C C . ARG A 1 80 ? -6.898 8.276 4.977 1.00 73.00 80 ARG A C 1
ATOM 625 O O . ARG A 1 80 ? -7.209 9.162 4.188 1.00 73.00 80 ARG A O 1
ATOM 632 N N . ALA A 1 81 ? -5.710 8.191 5.549 1.00 66.44 81 ALA A N 1
ATOM 633 C CA . ALA A 1 81 ? -4.601 9.060 5.204 1.00 66.44 81 ALA A CA 1
ATOM 634 C C . ALA A 1 81 ? -3.373 8.176 5.037 1.00 66.44 81 ALA A C 1
ATOM 636 O O . ALA A 1 81 ? -3.019 7.447 5.963 1.00 66.44 81 ALA A O 1
ATOM 637 N N . VAL A 1 82 ? -2.777 8.218 3.851 1.00 71.12 82 VAL A N 1
ATOM 638 C CA . VAL A 1 82 ? -1.489 7.594 3.569 1.00 71.12 82 VAL A CA 1
ATOM 639 C C . VAL A 1 82 ? -0.540 8.702 3.142 1.00 71.12 82 VAL A C 1
ATOM 641 O O . VAL A 1 82 ? -0.933 9.590 2.386 1.00 71.12 82 VAL A O 1
ATOM 644 N N . ILE A 1 83 ? 0.665 8.693 3.697 1.00 65.81 83 ILE A N 1
ATOM 645 C CA . ILE A 1 83 ? 1.783 9.529 3.246 1.00 65.81 83 ILE A CA 1
ATOM 646 C C . ILE A 1 83 ? 2.860 8.597 2.727 1.00 65.81 83 ILE A C 1
ATOM 648 O O . ILE A 1 83 ? 3.055 7.555 3.397 1.00 65.81 83 ILE A O 1
#

Mean predicted aligned error: 6.3 Å

Solvent-accessible surface area (backbone atoms only — not comparable to full-atom values): 4806 Å² total; per-residue (Å²): 128,84,77,82,80,82,67,73,51,77,61,80,79,66,52,40,67,81,42,54,49,84,68,86,59,70,87,47,72,44,66,44,34,30,71,20,64,25,40,80,14,38,42,36,31,62,86,74,76,41,73,41,85,46,39,59,76,36,73,45,79,43,33,38,53,68,43,39,32,30,32,73,48,42,58,58,62,86,48,67,38,42,59

Nearest PDB structures (foldseek):
  8jkk-assembly1_A  TM=9.352E-01  e=5.994E-03  Coprinopsis cinerea okayama7#130
  8jkk-assembly2_D  TM=9.339E-01  e=6.342E-03  Coprinopsis cinerea okayama7#130
  7w5p-assembly1_G  TM=9.327E-01  e=6.710E-03  Coprinopsis cinerea
  7w5p-assembly1_H  TM=9.319E-01  e=1.054E-02  Coprinopsis cinerea
  7w5p-assembly1_A  TM=9.341E-01  e=1.248E-02  Coprinopsis cinerea

Sequence (83 aa):
WPTVFEVMELIANCTTPWHRDGGSCPEAYDCLLNLGNCQEARFDIADCGASLSYMPRSVIYLTGRVLMHSIKEWGAGWERAVI

Organism: NCBI:txid930991

Foldseek 3Di:
DPDDPPDWDDPPVQWFDWDADDDDDQPDKDKKFWQFQQDQWWKDWVVVRDIDRRHHGDIDIDSSNVTTIIGGHSHDGDDTTID